Protein AF-A0A7C1BCM8-F1 (afdb_monomer_lite)

Sequence (91 aa):
MDVKELIDALDEVLRLKRVPRSGWLYYGVQPAESVADHSFGVAFLTLVLAELLKRDGAEIDEARALKIALLHEIGEAKIGDLHLESRDYIG

InterPro domains:
  IPR003607 HD/PDEase domain [cd00077] (33-81)
  IPR006674 HD domain [PF13023] (15-83)
  IPR039356 5'-deoxynucleotidase YfbR/HDDC2 [PTHR11845] (4-82)

Secondary structure (DSSP, 8-state):
--HHHHHHHHHHHHGGGG-B-HHHHHTT-SSPPBHHHHHHHHHHHHHHHHHHHHHTT----HHHHHHHHHHTTTTHHHH----GGGGGT--

Structure (mmCIF, N/CA/C/O backbone):
data_AF-A0A7C1BCM8-F1
#
_entry.id   AF-A0A7C1BCM8-F1
#
loop_
_atom_site.group_PDB
_atom_site.id
_atom_site.type_symbol
_atom_site.label_atom_id
_atom_site.label_alt_id
_atom_site.label_comp_id
_atom_site.label_asym_id
_atom_site.label_entity_id
_atom_site.label_seq_id
_atom_site.pdbx_PDB_ins_code
_atom_site.Cartn_x
_atom_site.Cartn_y
_atom_site.Cartn_z
_atom_site.occupancy
_atom_site.B_iso_or_equiv
_atom_site.auth_seq_id
_atom_site.auth_comp_id
_atom_site.auth_asym_id
_atom_site.auth_atom_id
_atom_site.pdbx_PDB_model_num
ATOM 1 N N . MET A 1 1 ? 10.550 20.738 1.691 1.00 78.31 1 MET A N 1
ATOM 2 C CA . MET A 1 1 ? 10.496 19.984 0.438 1.00 78.31 1 MET A CA 1
ATOM 3 C C . MET A 1 1 ? 10.121 20.959 -0.654 1.00 78.31 1 MET A C 1
ATOM 5 O O . MET A 1 1 ? 9.091 21.615 -0.507 1.00 78.31 1 MET A O 1
ATOM 9 N N . ASP A 1 2 ? 10.976 21.154 -1.650 1.00 95.00 2 ASP A N 1
ATOM 10 C CA . ASP A 1 2 ? 10.612 21.966 -2.813 1.00 95.00 2 ASP A CA 1
ATOM 11 C C . ASP A 1 2 ? 9.711 21.172 -3.784 1.00 95.00 2 ASP A C 1
ATOM 13 O O . ASP A 1 2 ? 9.419 19.991 -3.575 1.00 95.00 2 ASP A O 1
ATOM 17 N N . VAL A 1 3 ? 9.205 21.833 -4.830 1.00 97.12 3 VAL A N 1
ATOM 18 C CA . VAL A 1 3 ? 8.306 21.192 -5.808 1.00 97.12 3 VAL A CA 1
ATOM 19 C C . VAL A 1 3 ? 9.001 20.049 -6.550 1.00 97.12 3 VAL A C 1
ATOM 21 O O . VAL A 1 3 ? 8.357 19.055 -6.876 1.00 97.12 3 VAL A O 1
ATOM 24 N N . LYS A 1 4 ? 10.306 20.166 -6.805 1.00 96.88 4 LYS A N 1
ATOM 25 C CA . LYS A 1 4 ? 11.071 19.136 -7.504 1.00 96.88 4 LYS A CA 1
ATOM 26 C C . LYS A 1 4 ? 11.218 17.897 -6.624 1.00 96.88 4 LYS A C 1
ATOM 28 O O . LYS A 1 4 ? 10.928 16.801 -7.085 1.00 96.88 4 LYS A O 1
ATOM 33 N N . GLU A 1 5 ? 11.590 18.072 -5.361 1.00 97.44 5 GLU A N 1
ATOM 34 C CA . GLU A 1 5 ? 11.684 16.984 -4.384 1.00 97.44 5 GLU A CA 1
ATOM 35 C C . GLU A 1 5 ? 10.335 16.267 -4.202 1.00 97.44 5 GLU A C 1
ATOM 37 O O . GLU A 1 5 ? 10.300 15.043 -4.079 1.00 97.44 5 GLU A O 1
ATOM 42 N N . LEU A 1 6 ? 9.216 17.004 -4.242 1.00 97.00 6 LEU A N 1
ATOM 43 C CA . LEU A 1 6 ? 7.875 16.410 -4.210 1.00 97.00 6 LEU A CA 1
ATOM 44 C C . LEU A 1 6 ? 7.598 15.539 -5.440 1.00 97.00 6 LEU A C 1
ATOM 46 O O . LEU A 1 6 ? 7.072 14.437 -5.297 1.00 97.00 6 LEU A O 1
ATOM 50 N N . ILE A 1 7 ? 7.917 16.039 -6.636 1.00 97.44 7 ILE A N 1
ATOM 51 C CA . ILE A 1 7 ? 7.720 15.299 -7.888 1.00 97.44 7 ILE A CA 1
ATOM 52 C C . ILE A 1 7 ? 8.579 14.036 -7.885 1.00 97.44 7 ILE A C 1
ATOM 54 O O . ILE A 1 7 ? 8.056 12.962 -8.159 1.00 97.44 7 ILE A O 1
ATOM 58 N N . ASP A 1 8 ? 9.849 14.147 -7.490 1.00 96.25 8 ASP A N 1
ATOM 59 C CA . ASP A 1 8 ? 10.770 13.011 -7.413 1.00 96.25 8 ASP A CA 1
ATOM 60 C C . ASP A 1 8 ? 10.235 11.929 -6.448 1.00 96.25 8 ASP A C 1
ATOM 62 O O . ASP A 1 8 ? 10.240 10.739 -6.773 1.00 96.25 8 ASP A O 1
ATOM 66 N N . ALA A 1 9 ? 9.699 12.331 -5.288 1.00 94.44 9 ALA A N 1
ATOM 67 C CA . ALA A 1 9 ? 9.087 11.409 -4.330 1.00 94.44 9 ALA A CA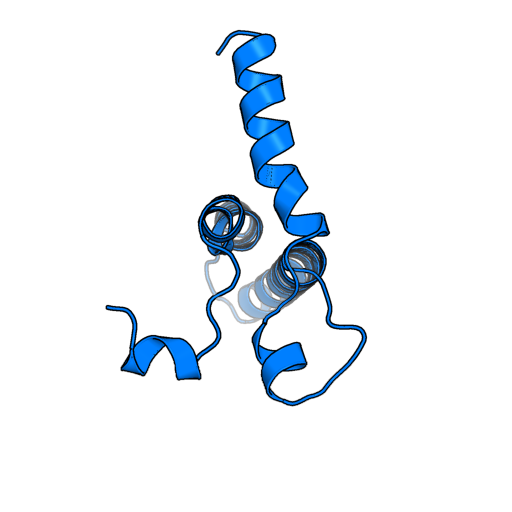 1
ATOM 68 C C . ALA A 1 9 ? 7.803 10.751 -4.870 1.00 94.44 9 ALA A C 1
ATOM 70 O O . ALA A 1 9 ? 7.598 9.549 -4.690 1.00 94.44 9 ALA A O 1
ATOM 71 N N . LEU A 1 10 ? 6.937 11.515 -5.544 1.00 95.94 10 LEU A N 1
ATOM 72 C CA . LEU A 1 10 ? 5.716 10.983 -6.154 1.00 95.94 10 LEU A CA 1
ATOM 73 C C . LEU A 1 10 ? 6.032 10.006 -7.286 1.00 95.94 10 LEU A C 1
ATOM 75 O O . LEU A 1 10 ? 5.436 8.933 -7.340 1.00 95.94 10 LEU A O 1
ATOM 79 N N . ASP A 1 11 ? 6.980 10.344 -8.157 1.00 96.50 11 ASP A N 1
ATOM 80 C CA . ASP A 1 11 ? 7.415 9.478 -9.249 1.00 96.50 11 ASP A CA 1
ATOM 81 C C . ASP A 1 11 ? 7.983 8.160 -8.729 1.00 96.50 11 ASP A C 1
ATOM 83 O O . ASP A 1 11 ? 7.745 7.114 -9.337 1.00 96.50 11 ASP A O 1
ATOM 87 N N . GLU A 1 12 ? 8.693 8.185 -7.598 1.00 96.12 12 GLU A N 1
ATOM 88 C CA . GLU A 1 12 ? 9.172 6.976 -6.937 1.00 96.12 12 GLU A CA 1
ATOM 89 C C . GLU A 1 12 ? 8.007 6.096 -6.467 1.00 96.12 12 GLU A C 1
ATOM 91 O O . GLU A 1 12 ? 7.916 4.945 -6.889 1.00 96.12 12 GLU A O 1
ATOM 96 N N . VAL A 1 13 ? 7.065 6.636 -5.688 1.00 96.75 13 VAL A N 1
ATOM 97 C CA . VAL A 1 13 ? 5.901 5.876 -5.191 1.00 96.75 13 VAL A CA 1
ATOM 98 C C . VAL A 1 13 ? 5.030 5.357 -6.337 1.00 96.75 13 VAL A C 1
ATOM 100 O O . VAL A 1 13 ? 4.555 4.222 -6.310 1.00 96.75 13 VAL A O 1
ATOM 103 N N . LEU A 1 14 ? 4.849 6.145 -7.398 1.00 97.62 14 LEU A N 1
ATOM 104 C CA . LEU A 1 14 ? 4.050 5.751 -8.560 1.00 97.62 14 LEU A CA 1
ATOM 105 C C . LEU A 1 14 ? 4.660 4.585 -9.352 1.00 97.62 14 LEU A C 1
ATOM 107 O O . LEU A 1 14 ? 3.946 3.969 -10.151 1.00 97.62 14 LEU A O 1
ATOM 111 N N . ARG A 1 15 ? 5.928 4.217 -9.116 1.00 98.00 15 ARG A N 1
ATOM 112 C CA . ARG A 1 15 ? 6.509 2.981 -9.669 1.00 98.00 15 ARG A CA 1
ATOM 113 C C . ARG A 1 15 ? 5.767 1.736 -9.207 1.00 98.00 15 ARG A C 1
ATOM 115 O O . ARG A 1 15 ? 5.685 0.804 -10.000 1.00 98.00 15 ARG A O 1
ATOM 122 N N . LEU A 1 16 ? 5.160 1.742 -8.017 1.00 98.56 16 LEU A N 1
ATOM 123 C CA . LEU A 1 16 ? 4.405 0.603 -7.476 1.00 98.56 16 LEU A CA 1
ATOM 124 C C . LEU A 1 16 ? 3.265 0.140 -8.394 1.00 98.56 16 LEU A C 1
ATOM 126 O O . LEU A 1 16 ? 2.940 -1.040 -8.409 1.00 98.56 16 LEU A O 1
ATOM 130 N N . LYS A 1 17 ? 2.716 1.027 -9.238 1.00 98.56 17 LYS A N 1
ATOM 131 C CA . LYS A 1 17 ? 1.710 0.672 -10.264 1.00 98.56 17 LYS A CA 1
ATOM 132 C C . LYS A 1 17 ? 2.247 -0.240 -11.373 1.00 98.56 17 LYS A C 1
ATOM 134 O O . LYS A 1 17 ? 1.486 -0.716 -12.206 1.00 98.56 17 LYS A O 1
ATOM 139 N N . ARG A 1 18 ? 3.567 -0.412 -11.443 1.00 97.94 18 ARG A N 1
ATOM 140 C CA . ARG A 1 18 ? 4.276 -1.239 -12.429 1.00 97.94 18 ARG A CA 1
ATOM 141 C C . ARG A 1 18 ? 5.105 -2.347 -11.780 1.00 97.94 18 ARG A C 1
ATOM 143 O O . ARG A 1 18 ? 5.711 -3.121 -12.512 1.00 97.94 18 ARG A O 1
ATOM 150 N N . VAL A 1 19 ? 5.150 -2.417 -10.449 1.00 98.31 19 VAL A N 1
ATOM 151 C CA . VAL A 1 19 ? 5.790 -3.521 -9.728 1.00 98.31 19 VAL A CA 1
ATOM 152 C C . VAL A 1 19 ? 4.742 -4.622 -9.582 1.00 98.31 19 VAL A C 1
ATOM 154 O O . VAL A 1 19 ? 3.746 -4.389 -8.901 1.00 98.31 19 VAL A O 1
ATOM 157 N N . PRO A 1 20 ? 4.889 -5.780 -10.245 1.00 98.38 20 PRO A N 1
ATOM 158 C CA . PRO A 1 20 ? 3.968 -6.891 -10.053 1.00 98.38 20 PRO A CA 1
ATOM 159 C C . PRO A 1 20 ? 4.208 -7.539 -8.689 1.00 98.38 20 PRO A C 1
ATOM 161 O O . PRO A 1 20 ? 5.352 -7.638 -8.247 1.00 98.38 20 PRO A O 1
ATOM 164 N N . ARG A 1 21 ? 3.149 -8.061 -8.072 1.00 98.38 21 ARG A N 1
ATOM 165 C CA . ARG A 1 21 ? 3.262 -8.990 -6.944 1.00 98.38 21 ARG A CA 1
ATOM 166 C C . ARG A 1 21 ? 3.885 -10.297 -7.449 1.00 98.38 21 ARG A C 1
ATOM 168 O O . ARG A 1 21 ? 3.236 -11.120 -8.097 1.00 98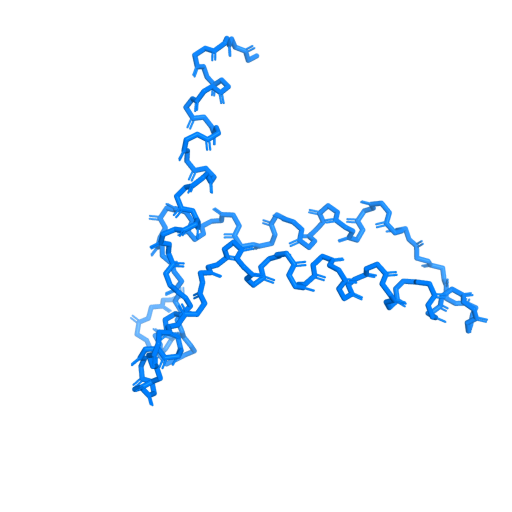.38 21 ARG A O 1
ATOM 175 N N . SER A 1 22 ? 5.182 -10.438 -7.211 1.00 97.50 22 SER A N 1
ATOM 176 C CA . SER A 1 22 ? 6.091 -11.445 -7.756 1.00 97.50 22 SER A CA 1
ATOM 177 C C . SER A 1 22 ? 5.701 -12.872 -7.391 1.00 97.50 22 SER A C 1
ATOM 179 O O . SER A 1 22 ? 5.920 -13.770 -8.201 1.00 97.50 22 SER A O 1
ATOM 181 N N . GLY A 1 23 ? 5.037 -13.083 -6.249 1.00 97.69 23 GLY A N 1
ATOM 182 C CA . GLY A 1 23 ? 4.526 -14.399 -5.858 1.00 97.69 23 GLY A CA 1
ATOM 183 C C . GLY A 1 23 ? 3.564 -14.979 -6.899 1.00 97.69 23 GLY A C 1
ATOM 184 O O . GLY A 1 23 ? 3.700 -16.136 -7.289 1.00 97.69 23 GLY A O 1
ATOM 185 N N . TRP A 1 24 ? 2.652 -14.165 -7.444 1.00 98.12 24 TRP A N 1
ATOM 186 C CA . TRP A 1 24 ? 1.750 -14.604 -8.516 1.00 98.12 24 TRP A CA 1
ATOM 187 C C . TRP A 1 24 ? 2.525 -15.067 -9.749 1.00 98.12 24 TRP A C 1
ATOM 189 O O . TRP A 1 24 ? 2.246 -16.135 -10.290 1.00 98.12 24 TRP A O 1
ATOM 199 N N . LEU A 1 25 ? 3.532 -14.292 -10.160 1.00 97.12 25 LEU A N 1
ATOM 200 C CA . LEU A 1 25 ? 4.360 -14.616 -11.319 1.00 97.12 25 LEU A CA 1
ATOM 201 C C . LEU A 1 25 ? 5.196 -15.879 -11.093 1.00 97.12 25 LEU A C 1
ATOM 203 O O . LEU A 1 25 ? 5.284 -16.707 -11.998 1.00 97.12 25 LEU A O 1
ATOM 207 N N . TYR A 1 26 ? 5.766 -16.045 -9.896 1.00 96.50 26 TYR A N 1
ATOM 208 C CA . TYR A 1 26 ? 6.537 -17.227 -9.507 1.00 96.50 26 TYR A CA 1
ATOM 209 C C . TYR A 1 26 ? 5.709 -18.511 -9.637 1.00 96.50 26 TYR A C 1
ATOM 211 O O . TYR A 1 26 ? 6.179 -19.506 -10.184 1.00 96.50 26 TYR A O 1
ATOM 219 N N . TYR A 1 27 ? 4.438 -18.456 -9.231 1.00 97.50 27 TYR A N 1
ATOM 220 C CA . TYR A 1 27 ? 3.487 -19.561 -9.363 1.00 97.50 27 TYR A CA 1
ATOM 221 C C . TYR A 1 27 ? 2.761 -19.615 -10.723 1.00 97.50 27 TYR A C 1
ATOM 223 O O . TYR A 1 27 ? 1.826 -20.397 -10.896 1.00 97.50 27 TYR 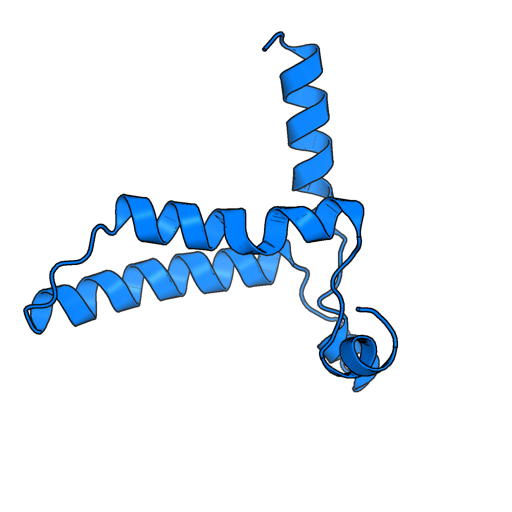A O 1
ATOM 231 N N . GLY A 1 28 ? 3.184 -18.821 -11.711 1.00 97.62 28 GLY A N 1
ATOM 232 C CA . GLY A 1 28 ? 2.673 -18.877 -13.085 1.00 97.62 28 GLY A CA 1
ATOM 233 C C . GLY A 1 28 ? 1.315 -18.203 -13.319 1.00 97.62 28 GLY A C 1
ATOM 234 O O . GLY A 1 28 ? 0.707 -18.414 -14.368 1.00 97.62 28 GLY A O 1
ATOM 235 N N . VAL A 1 29 ? 0.827 -17.386 -12.383 1.00 97.81 29 VAL A N 1
ATOM 236 C CA . VAL A 1 29 ? -0.437 -16.644 -12.511 1.00 97.81 29 VAL A CA 1
ATOM 237 C C . VAL A 1 29 ? -0.206 -15.337 -13.268 1.00 97.81 29 VAL A C 1
ATOM 239 O O . VAL A 1 29 ? 0.579 -14.489 -12.844 1.00 97.81 29 VAL A O 1
ATOM 242 N N . GLN A 1 30 ? -0.909 -15.162 -14.392 1.00 95.81 30 GLN A N 1
ATOM 243 C CA . GLN A 1 30 ? -0.834 -13.959 -15.222 1.00 95.81 30 GLN A CA 1
ATOM 244 C C . GLN A 1 30 ? -2.223 -13.515 -15.723 1.00 95.81 30 GLN A C 1
ATOM 246 O O . GLN A 1 30 ? -3.004 -14.366 -16.156 1.00 95.81 30 GLN A O 1
ATOM 251 N N . PRO A 1 31 ? -2.519 -12.198 -15.734 1.00 95.25 31 PRO A N 1
ATOM 252 C CA . PRO A 1 31 ? -1.684 -11.115 -15.206 1.00 95.25 31 PRO A CA 1
ATOM 253 C C . PRO A 1 31 ? -1.674 -11.090 -13.665 1.00 95.25 31 PRO A C 1
ATOM 255 O O . PRO A 1 31 ? -2.687 -11.376 -13.032 1.00 95.25 31 PRO A O 1
ATOM 258 N N . ALA A 1 32 ? -0.530 -10.739 -13.072 1.00 98.06 32 ALA A N 1
ATOM 259 C CA . ALA A 1 32 ? -0.425 -10.465 -11.639 1.00 98.06 32 ALA A CA 1
ATOM 260 C C . ALA A 1 32 ? -0.936 -9.051 -11.325 1.00 98.06 32 ALA A C 1
ATOM 262 O O . ALA A 1 32 ? -0.757 -8.137 -12.134 1.00 98.06 32 ALA A O 1
ATOM 263 N N . GLU A 1 33 ? -1.527 -8.864 -10.144 1.00 98.38 33 GLU A N 1
ATOM 264 C CA . GLU A 1 33 ? -1.802 -7.523 -9.618 1.00 98.38 33 GLU A CA 1
ATOM 265 C C . GLU A 1 33 ? -0.491 -6.744 -9.401 1.00 98.38 33 GLU A C 1
ATOM 267 O O . GLU A 1 33 ? 0.574 -7.338 -9.183 1.00 98.38 33 GLU A O 1
ATOM 272 N N . SER A 1 34 ? -0.558 -5.413 -9.438 1.00 98.75 34 SER A N 1
ATOM 273 C CA . SER A 1 34 ? 0.561 -4.575 -9.008 1.00 98.75 34 SER A CA 1
ATOM 274 C C . SER A 1 34 ? 0.590 -4.414 -7.485 1.00 98.75 34 SER A C 1
ATOM 276 O O . SER A 1 34 ? -0.425 -4.568 -6.808 1.00 98.75 34 SER A O 1
ATOM 278 N N . VAL A 1 35 ? 1.737 -4.027 -6.928 1.00 98.62 35 VAL A N 1
ATOM 279 C CA . VAL A 1 35 ? 1.861 -3.672 -5.502 1.00 98.62 35 VAL A CA 1
ATOM 280 C C . VAL A 1 35 ? 0.921 -2.517 -5.135 1.00 98.62 35 VAL A C 1
ATOM 282 O O . VAL A 1 35 ? 0.365 -2.480 -4.040 1.00 98.62 35 VAL A O 1
ATOM 285 N N . ALA A 1 36 ? 0.665 -1.589 -6.066 1.00 98.56 36 ALA A N 1
ATOM 286 C CA . ALA A 1 36 ? -0.318 -0.530 -5.849 1.00 98.56 36 ALA A CA 1
ATOM 287 C C . ALA A 1 36 ? -1.764 -1.061 -5.760 1.00 98.56 36 ALA A C 1
ATOM 289 O O . ALA A 1 36 ? -2.530 -0.567 -4.930 1.00 98.56 36 ALA A O 1
ATOM 290 N N . ASP A 1 37 ? -2.132 -2.056 -6.578 1.00 98.56 37 ASP A N 1
ATOM 291 C CA . ASP A 1 37 ? -3.447 -2.714 -6.505 1.00 98.56 37 ASP A CA 1
ATOM 292 C C . ASP A 1 37 ? -3.606 -3.443 -5.163 1.00 98.56 37 ASP A C 1
ATOM 294 O O . ASP A 1 37 ? -4.616 -3.268 -4.474 1.00 98.56 37 ASP A O 1
ATOM 298 N N . HIS A 1 38 ? -2.558 -4.162 -4.745 1.00 98.50 38 HIS A N 1
ATOM 299 C CA . HIS A 1 38 ? -2.500 -4.834 -3.451 1.00 98.50 38 HIS A CA 1
ATOM 300 C C . HIS A 1 38 ? -2.669 -3.843 -2.292 1.00 98.50 38 HIS A C 1
ATOM 302 O O . HIS A 1 38 ? -3.557 -4.000 -1.453 1.00 98.50 38 HIS A O 1
ATOM 308 N N . SER A 1 39 ? -1.877 -2.768 -2.282 1.00 98.38 39 SER A N 1
ATOM 309 C CA . SER A 1 39 ? -1.923 -1.719 -1.257 1.00 98.38 39 SER A CA 1
ATOM 310 C C . SER A 1 39 ? -3.299 -1.048 -1.162 1.00 98.38 39 SER A C 1
ATOM 312 O O . SER A 1 39 ? -3.770 -0.758 -0.060 1.00 98.38 39 SER A O 1
ATOM 314 N N . PHE A 1 40 ? -3.986 -0.836 -2.292 1.00 98.56 40 PHE A N 1
ATOM 315 C CA . PHE A 1 40 ? -5.372 -0.359 -2.291 1.00 98.56 40 PHE A CA 1
ATOM 316 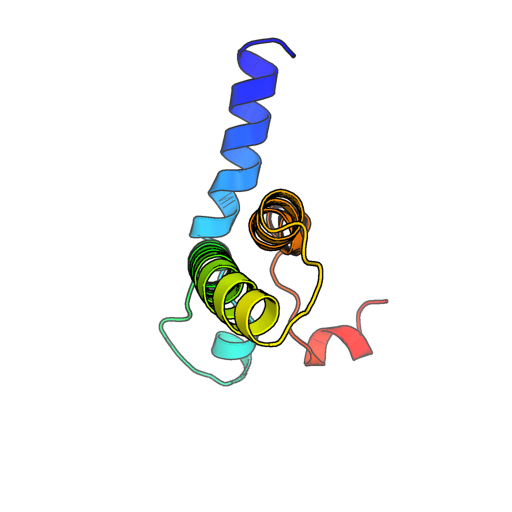C C . PHE A 1 40 ? -6.318 -1.369 -1.625 1.00 98.56 40 PHE A C 1
ATOM 318 O O . PHE A 1 40 ? -7.116 -0.985 -0.765 1.00 98.56 40 PHE A O 1
ATOM 325 N N . GLY A 1 41 ? -6.204 -2.653 -1.977 1.00 98.69 41 GLY A N 1
ATOM 326 C CA . GLY A 1 41 ? -6.979 -3.731 -1.363 1.00 98.69 41 GLY A CA 1
ATOM 327 C C . GLY A 1 41 ? -6.763 -3.820 0.150 1.00 98.69 41 GLY A C 1
ATOM 328 O O . GLY A 1 41 ? -7.734 -3.877 0.907 1.00 98.69 41 GLY A O 1
ATOM 329 N N . VAL A 1 42 ? -5.509 -3.740 0.607 1.00 98.69 42 VAL A N 1
ATOM 330 C CA . VAL A 1 42 ? -5.148 -3.735 2.035 1.00 98.69 42 VAL A CA 1
ATOM 331 C C . VAL A 1 42 ? -5.712 -2.506 2.746 1.00 98.69 42 VAL A C 1
ATOM 333 O O . VAL A 1 42 ? -6.276 -2.643 3.833 1.00 98.69 42 VAL A O 1
ATOM 336 N N . ALA A 1 43 ? -5.632 -1.312 2.153 1.00 98.69 43 ALA A N 1
ATOM 337 C CA . ALA A 1 43 ? -6.207 -0.100 2.741 1.00 98.69 43 ALA A CA 1
ATOM 338 C C . ALA A 1 43 ? -7.739 -0.183 2.862 1.00 98.69 43 ALA A C 1
ATOM 340 O O . ALA A 1 43 ? -8.294 0.161 3.908 1.00 98.69 43 ALA A O 1
ATOM 341 N N . PHE A 1 44 ? -8.426 -0.691 1.835 1.00 98.75 44 PHE A N 1
ATOM 342 C CA . PHE A 1 44 ? -9.874 -0.888 1.882 1.00 98.75 44 PHE A CA 1
ATOM 343 C C . PHE A 1 44 ? -10.274 -1.944 2.921 1.00 98.75 44 PHE A C 1
ATOM 345 O O . PHE A 1 44 ? -11.188 -1.721 3.715 1.00 98.75 44 PHE A O 1
ATOM 352 N N . LEU A 1 45 ? -9.555 -3.068 2.979 1.00 98.69 45 LEU A N 1
ATOM 353 C CA . LEU A 1 45 ? -9.765 -4.090 4.002 1.00 98.69 45 LEU A CA 1
ATOM 354 C C . LEU A 1 45 ? -9.527 -3.529 5.412 1.00 98.69 45 LEU A C 1
ATOM 356 O O . LEU A 1 45 ? -10.317 -3.793 6.313 1.00 98.69 45 LEU A O 1
ATOM 360 N N . THR A 1 46 ? -8.488 -2.712 5.591 1.00 98.75 46 THR A N 1
ATOM 361 C CA . THR A 1 46 ? -8.175 -2.040 6.863 1.00 98.75 46 THR A CA 1
ATOM 362 C C . THR A 1 46 ? -9.323 -1.146 7.318 1.00 98.75 46 THR A C 1
ATOM 364 O O . THR A 1 46 ? -9.683 -1.185 8.491 1.00 98.75 46 THR A O 1
ATOM 367 N N . LEU A 1 47 ? -9.934 -0.388 6.402 1.00 98.44 47 LEU A N 1
ATOM 368 C CA . LEU A 1 47 ? -11.105 0.441 6.697 1.00 98.44 47 LEU A CA 1
ATOM 369 C C . LEU A 1 47 ? -12.273 -0.404 7.230 1.00 98.44 47 LEU A C 1
ATOM 371 O O . LEU A 1 47 ? -12.843 -0.094 8.274 1.00 98.44 47 LEU A O 1
ATOM 375 N N . VAL A 1 48 ? -12.605 -1.497 6.535 1.00 98.50 48 VAL A N 1
ATOM 376 C CA . VAL A 1 48 ? -13.715 -2.385 6.919 1.00 98.50 48 VAL A CA 1
ATOM 377 C C . VAL A 1 48 ? -13.431 -3.088 8.248 1.00 98.50 48 VAL A C 1
ATOM 379 O O . VAL A 1 48 ? -14.300 -3.139 9.117 1.00 98.50 48 VAL A O 1
ATOM 382 N N . LEU A 1 49 ? -12.218 -3.612 8.436 1.00 98.44 49 LEU A N 1
ATOM 383 C CA . LEU A 1 49 ? -11.833 -4.312 9.662 1.00 98.44 49 LEU A CA 1
ATOM 384 C C . LEU A 1 49 ? -11.772 -3.377 10.869 1.00 98.44 49 LEU A C 1
ATOM 386 O O . LEU A 1 49 ? -12.196 -3.775 11.951 1.00 98.44 49 LEU A O 1
ATOM 390 N N . ALA A 1 50 ? -11.283 -2.146 10.700 1.00 98.31 50 ALA A N 1
ATOM 391 C CA . ALA A 1 50 ? -11.253 -1.164 11.779 1.00 98.31 50 ALA A CA 1
ATOM 392 C C . ALA A 1 50 ? -12.665 -0.874 12.306 1.00 98.31 50 ALA A C 1
ATOM 394 O O . ALA A 1 50 ? -12.867 -0.856 13.517 1.00 98.31 50 ALA A O 1
ATOM 395 N N . GLU A 1 51 ? -13.646 -0.716 11.415 1.00 97.50 51 GLU A N 1
A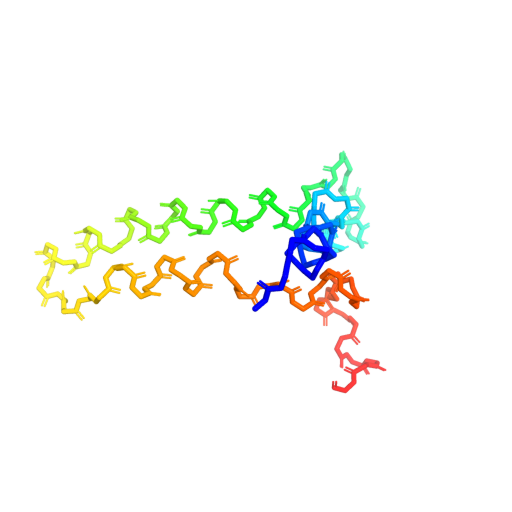TOM 396 C CA . GLU A 1 51 ? -15.049 -0.523 11.793 1.00 97.50 51 GLU A CA 1
ATOM 397 C C . GLU A 1 51 ? -15.614 -1.741 12.542 1.00 97.50 51 GLU A C 1
ATOM 399 O O . GLU A 1 51 ? -16.232 -1.586 13.594 1.00 97.50 51 GLU A O 1
ATOM 404 N N . LEU A 1 52 ? -15.383 -2.958 12.038 1.00 98.38 52 LEU A N 1
ATOM 405 C CA . LEU A 1 52 ? -15.865 -4.183 12.687 1.00 98.38 52 LEU A CA 1
ATOM 406 C C . LEU A 1 52 ? -15.265 -4.365 14.086 1.00 98.38 52 LEU A C 1
ATOM 408 O O . LEU A 1 52 ? -15.992 -4.602 15.044 1.00 98.38 52 LEU A O 1
ATOM 412 N N . LEU A 1 53 ? -13.954 -4.180 14.226 1.00 98.31 53 LEU A N 1
ATOM 413 C CA . LEU A 1 53 ? -13.267 -4.350 15.505 1.00 98.31 53 LEU A CA 1
ATOM 414 C C . LEU A 1 53 ? -13.667 -3.279 16.527 1.00 98.31 53 LEU A C 1
ATOM 416 O O . LEU A 1 53 ? -13.819 -3.592 17.707 1.00 98.31 53 LEU A O 1
ATOM 420 N N . LYS A 1 54 ? -13.898 -2.032 16.095 1.00 97.69 54 LYS A N 1
ATOM 421 C CA . LYS A 1 54 ? -14.435 -0.982 16.977 1.00 97.69 54 LYS A CA 1
ATOM 422 C C . LYS A 1 54 ? -15.820 -1.339 17.515 1.00 97.69 54 LYS A C 1
ATOM 424 O O . LYS A 1 54 ? -16.100 -1.057 18.679 1.00 97.69 54 LYS A O 1
ATOM 429 N N . ARG A 1 55 ? -16.678 -1.980 16.709 1.00 97.50 55 ARG A N 1
ATOM 430 C CA . ARG A 1 55 ? -17.997 -2.467 17.165 1.00 97.50 55 ARG A CA 1
ATOM 431 C C . ARG A 1 55 ? -17.879 -3.548 18.235 1.00 97.50 55 ARG A C 1
ATOM 433 O O . ARG A 1 55 ? -18.695 -3.567 19.151 1.00 97.50 55 ARG A O 1
ATOM 440 N N . ASP A 1 56 ? -16.836 -4.368 18.158 1.00 98.06 56 ASP A N 1
ATOM 441 C CA . ASP A 1 56 ? -16.524 -5.404 19.149 1.00 98.06 56 ASP A CA 1
ATOM 442 C C . ASP A 1 56 ? -15.751 -4.859 20.371 1.00 98.06 56 ASP A C 1
ATOM 444 O O . ASP A 1 56 ? -15.316 -5.621 21.234 1.00 98.06 56 ASP A O 1
ATOM 448 N N . GLY A 1 57 ? -15.596 -3.533 20.476 1.00 98.00 57 GLY A N 1
ATOM 449 C CA . GLY A 1 57 ? -14.988 -2.856 21.622 1.00 98.00 57 GLY A CA 1
ATOM 450 C C . GLY A 1 57 ? -13.471 -2.682 21.544 1.00 98.00 57 GLY A C 1
ATOM 451 O O . GLY A 1 57 ? -12.861 -2.292 22.538 1.00 98.00 57 GLY A O 1
ATOM 452 N N . ALA A 1 58 ? -12.842 -2.951 20.396 1.00 97.94 58 ALA A N 1
ATOM 453 C CA . ALA A 1 58 ? -11.418 -2.689 20.215 1.00 97.94 58 ALA A CA 1
ATOM 454 C C . ALA A 1 58 ? -11.135 -1.186 20.056 1.00 97.94 58 ALA A C 1
ATOM 456 O O . ALA A 1 58 ? -11.782 -0.483 19.276 1.00 97.94 58 ALA A O 1
ATOM 457 N N . GLU A 1 59 ? -10.097 -0.698 20.732 1.00 97.62 59 GLU A N 1
ATOM 458 C CA . GLU A 1 59 ? -9.596 0.663 20.546 1.00 97.62 59 GLU A CA 1
ATOM 459 C C . GLU A 1 59 ? -8.591 0.703 19.385 1.00 97.62 59 GLU A C 1
ATOM 461 O O . GLU A 1 59 ? -7.440 0.288 19.520 1.00 97.62 59 GLU A O 1
ATOM 466 N N . ILE A 1 60 ? -9.029 1.193 18.220 1.00 97.12 60 ILE A N 1
ATOM 467 C CA . ILE A 1 60 ? -8.199 1.293 17.008 1.00 97.12 60 ILE A CA 1
ATOM 468 C C . ILE A 1 60 ? -8.111 2.742 16.531 1.00 97.12 60 ILE A C 1
ATOM 470 O O . ILE A 1 60 ? -9.121 3.368 16.198 1.00 97.12 60 ILE A O 1
ATOM 474 N N . ASP A 1 61 ? -6.882 3.241 16.393 1.00 97.88 61 ASP A N 1
ATOM 475 C CA . ASP A 1 61 ? -6.591 4.445 15.613 1.00 97.88 61 ASP A CA 1
ATOM 476 C C . ASP A 1 61 ? -6.634 4.106 14.115 1.00 97.88 61 ASP A C 1
ATOM 478 O O . ASP A 1 61 ? -5.646 3.701 13.500 1.00 97.88 61 ASP A O 1
ATOM 482 N N . GLU A 1 62 ? -7.821 4.247 13.532 1.00 97.69 62 GLU A N 1
ATOM 483 C CA . GLU A 1 62 ? -8.078 3.946 12.121 1.00 97.69 62 GLU A CA 1
ATOM 484 C C . GLU A 1 62 ? -7.249 4.819 11.175 1.00 97.69 62 GLU A C 1
ATOM 486 O O . GLU A 1 62 ? -6.729 4.323 10.178 1.00 97.69 62 GLU A O 1
ATOM 491 N N . ALA A 1 63 ? -7.051 6.100 11.501 1.00 98.19 63 ALA A N 1
ATOM 492 C CA . ALA A 1 63 ? -6.255 6.995 10.668 1.00 98.19 63 ALA A CA 1
ATOM 493 C C . ALA A 1 63 ? -4.788 6.549 10.624 1.00 98.19 63 ALA A C 1
ATOM 495 O O . ALA A 1 63 ? -4.145 6.608 9.573 1.00 98.19 63 ALA A O 1
ATOM 496 N N . ARG A 1 64 ? -4.247 6.080 11.753 1.00 98.31 64 ARG A N 1
ATOM 497 C CA . ARG A 1 64 ? -2.917 5.468 11.804 1.00 98.31 64 ARG A CA 1
ATOM 498 C C . ARG A 1 64 ? -2.875 4.138 11.055 1.00 98.31 64 ARG A C 1
ATOM 500 O O . ARG A 1 64 ? -1.928 3.928 10.301 1.00 98.31 64 ARG A O 1
ATOM 507 N N . ALA A 1 65 ? -3.872 3.272 11.225 1.00 98.50 65 ALA A N 1
ATOM 508 C CA . ALA A 1 65 ? -3.934 1.982 10.537 1.00 98.50 65 ALA A CA 1
ATOM 509 C C . ALA A 1 65 ? -3.960 2.150 9.008 1.00 98.50 65 ALA A C 1
ATOM 511 O O . ALA A 1 65 ? -3.177 1.512 8.308 1.00 98.50 65 ALA A O 1
ATOM 512 N N . LEU A 1 66 ? -4.767 3.083 8.492 1.00 98.62 66 LEU A N 1
ATOM 513 C CA . LEU A 1 66 ? -4.824 3.401 7.063 1.00 98.62 66 LEU A CA 1
ATOM 514 C C . LEU A 1 66 ? -3.500 3.961 6.532 1.00 98.62 66 LEU A C 1
ATOM 516 O O . LEU A 1 66 ? -3.073 3.591 5.441 1.00 98.62 66 LEU A O 1
ATOM 520 N N . LYS A 1 67 ? -2.808 4.813 7.302 1.00 98.56 67 LYS A N 1
ATOM 521 C CA . LYS A 1 67 ? -1.464 5.293 6.928 1.00 98.56 67 LYS A CA 1
ATOM 522 C C . LYS A 1 67 ? -0.458 4.148 6.841 1.00 98.56 67 LYS A C 1
ATOM 524 O O . LYS A 1 67 ? 0.353 4.145 5.925 1.00 98.56 67 LYS A O 1
ATOM 529 N N . ILE A 1 68 ? -0.510 3.190 7.770 1.00 98.56 68 ILE A N 1
ATOM 530 C CA . ILE A 1 68 ? 0.347 1.999 7.723 1.00 98.56 68 ILE A CA 1
ATOM 531 C C . ILE A 1 68 ? 0.023 1.188 6.469 1.00 98.56 68 ILE A C 1
ATOM 533 O O . ILE A 1 68 ? 0.928 0.930 5.686 1.00 98.56 68 ILE A O 1
ATOM 537 N N . ALA A 1 69 ? -1.250 0.867 6.230 1.00 98.56 69 ALA A N 1
ATOM 538 C CA . ALA A 1 69 ? -1.681 0.100 5.063 1.00 98.56 69 ALA A CA 1
ATOM 539 C C . ALA A 1 69 ? -1.213 0.722 3.735 1.00 98.56 69 ALA A C 1
ATOM 541 O O . ALA A 1 69 ? -0.703 0.020 2.870 1.00 98.56 69 ALA A O 1
ATOM 542 N N . LEU A 1 70 ? -1.304 2.046 3.590 1.00 97.75 70 LEU A N 1
ATOM 543 C CA . LEU A 1 70 ? -0.860 2.741 2.377 1.00 97.75 70 LEU A CA 1
ATOM 544 C C . LEU A 1 70 ? 0.666 2.778 2.196 1.00 97.75 70 LEU A C 1
ATOM 546 O O . LEU A 1 70 ? 1.132 2.940 1.073 1.00 97.75 70 LEU A O 1
ATOM 550 N N . LEU A 1 71 ? 1.443 2.683 3.280 1.00 97.50 71 LEU A N 1
ATOM 551 C CA . LEU A 1 71 ? 2.899 2.871 3.257 1.00 97.50 71 LEU A CA 1
ATOM 552 C C . LEU A 1 71 ? 3.695 1.576 3.461 1.00 97.50 71 LEU A C 1
ATOM 554 O O . LEU A 1 71 ? 4.912 1.599 3.291 1.00 97.50 71 LEU A O 1
ATOM 558 N N . HIS A 1 72 ? 3.049 0.469 3.839 1.00 98.31 72 HIS A N 1
ATOM 559 C CA . HIS A 1 72 ? 3.741 -0.735 4.313 1.00 98.31 72 HIS A CA 1
ATOM 560 C C . HIS A 1 72 ? 4.682 -1.375 3.279 1.00 98.31 72 HIS A C 1
ATOM 562 O O . HIS A 1 72 ? 5.707 -1.926 3.668 1.00 98.31 72 HIS A O 1
ATOM 568 N N . GLU A 1 73 ? 4.389 -1.225 1.985 1.00 97.62 73 GLU A N 1
ATOM 569 C CA . GLU A 1 73 ? 5.192 -1.755 0.871 1.00 97.62 73 GLU A CA 1
ATOM 570 C C . GLU A 1 73 ? 5.914 -0.651 0.071 1.00 97.62 73 GLU A C 1
ATOM 572 O O . GLU A 1 73 ? 6.423 -0.885 -1.021 1.00 97.62 73 GLU A O 1
ATOM 577 N N . ILE A 1 74 ? 6.028 0.579 0.598 1.00 97.06 74 ILE A N 1
ATOM 578 C CA . ILE A 1 74 ? 6.650 1.696 -0.146 1.00 97.06 74 ILE A CA 1
ATOM 579 C C . ILE A 1 74 ? 8.104 1.410 -0.563 1.00 97.06 74 ILE A C 1
ATOM 581 O O . ILE A 1 74 ? 8.565 1.902 -1.592 1.00 97.06 74 ILE A O 1
ATOM 585 N N . GLY A 1 75 ? 8.821 0.586 0.208 1.00 96.69 75 GLY A N 1
ATOM 586 C CA . GLY A 1 75 ? 10.194 0.175 -0.098 1.00 96.69 75 GLY A CA 1
ATOM 587 C C . GLY A 1 75 ? 10.317 -0.623 -1.400 1.00 96.69 75 GLY A C 1
ATOM 588 O O . GLY A 1 75 ? 11.345 -0.539 -2.079 1.00 96.69 75 GLY A O 1
ATOM 589 N N . GLU A 1 76 ? 9.256 -1.319 -1.809 1.00 97.81 76 GLU A N 1
ATOM 590 C CA . GLU A 1 76 ? 9.224 -2.130 -3.031 1.00 97.81 76 GLU A CA 1
ATOM 591 C C . GLU A 1 76 ? 9.302 -1.275 -4.301 1.00 97.81 76 GLU A C 1
ATOM 593 O O . GLU A 1 76 ? 9.715 -1.754 -5.355 1.00 97.81 76 GLU A O 1
ATOM 598 N N . ALA A 1 77 ? 9.038 0.033 -4.202 1.00 97.50 77 ALA A N 1
ATOM 599 C CA . ALA A 1 77 ? 9.288 0.979 -5.289 1.00 97.50 77 ALA A CA 1
ATOM 600 C C . ALA A 1 77 ? 10.775 1.048 -5.689 1.00 97.50 77 ALA A C 1
ATOM 602 O O . ALA A 1 77 ? 11.097 1.405 -6.829 1.00 97.50 77 ALA A O 1
ATOM 603 N N . LYS A 1 78 ? 11.681 0.723 -4.754 1.00 96.12 78 LYS A N 1
ATOM 604 C CA . LYS A 1 78 ? 13.132 0.684 -4.977 1.00 96.12 78 LYS A CA 1
ATOM 605 C C . LYS A 1 78 ? 13.653 -0.726 -5.242 1.00 96.12 78 LYS A C 1
ATOM 607 O O . LYS A 1 78 ? 14.518 -0.873 -6.102 1.00 96.12 78 LYS A O 1
ATOM 612 N N . ILE A 1 79 ? 13.178 -1.723 -4.494 1.00 95.50 79 ILE A N 1
ATOM 613 C CA . ILE A 1 79 ? 13.767 -3.076 -4.492 1.00 95.50 79 ILE A CA 1
ATOM 614 C C . ILE A 1 79 ? 12.939 -4.124 -5.254 1.00 95.50 79 ILE A C 1
ATOM 616 O O . ILE A 1 79 ? 13.438 -5.219 -5.495 1.00 95.50 79 ILE A O 1
ATOM 620 N N . GLY A 1 80 ? 11.720 -3.778 -5.678 1.00 96.50 80 GLY A N 1
ATOM 621 C CA . GLY A 1 80 ? 10.728 -4.726 -6.188 1.00 96.50 80 GLY A CA 1
ATOM 622 C C . GLY A 1 80 ? 9.987 -5.463 -5.068 1.00 96.50 80 GLY A C 1
ATOM 623 O O . GLY A 1 80 ? 10.357 -5.367 -3.902 1.00 96.50 80 GLY A O 1
ATOM 624 N N . ASP A 1 81 ? 8.939 -6.198 -5.432 1.00 97.50 81 ASP A N 1
ATOM 625 C CA . ASP A 1 81 ? 8.279 -7.147 -4.531 1.00 97.50 81 ASP A CA 1
ATOM 626 C C . ASP A 1 81 ? 9.119 -8.428 -4.468 1.00 97.50 81 ASP A C 1
ATOM 628 O O . ASP A 1 81 ? 9.402 -9.045 -5.500 1.00 97.50 81 ASP A O 1
ATOM 632 N N . LEU A 1 82 ? 9.550 -8.811 -3.267 1.00 96.00 82 LEU A N 1
ATOM 633 C CA . LEU A 1 82 ? 10.318 -10.031 -3.031 1.00 96.00 82 LEU A CA 1
ATOM 634 C C . LEU A 1 82 ? 9.385 -11.104 -2.462 1.00 96.00 82 LEU A C 1
ATOM 636 O O . LEU A 1 82 ? 9.104 -11.118 -1.264 1.00 96.00 82 LEU A O 1
ATOM 640 N N . HIS A 1 83 ? 8.925 -12.018 -3.320 1.00 95.06 83 HIS A N 1
ATOM 641 C CA . HIS A 1 83 ? 8.138 -13.182 -2.902 1.00 95.06 83 HIS A CA 1
ATOM 642 C C . HIS A 1 83 ? 8.819 -14.020 -1.812 1.00 95.06 83 HIS A C 1
ATOM 644 O O . HIS A 1 83 ? 10.030 -13.961 -1.588 1.00 95.06 83 HIS A O 1
ATOM 650 N N . LEU A 1 84 ? 8.008 -14.837 -1.141 1.00 94.44 84 LEU A N 1
ATOM 651 C CA . LEU A 1 84 ? 8.396 -15.607 0.036 1.00 94.44 84 LEU A CA 1
ATOM 652 C C . LEU A 1 84 ? 9.642 -16.473 -0.200 1.00 94.44 84 LEU A C 1
ATOM 654 O O . LEU A 1 84 ? 10.522 -16.520 0.656 1.00 94.44 84 LEU A O 1
ATOM 658 N N . GLU A 1 85 ? 9.740 -17.103 -1.366 1.00 94.88 85 GLU A N 1
ATOM 659 C CA . GLU A 1 85 ? 10.820 -18.008 -1.755 1.00 94.88 85 GLU A CA 1
ATOM 660 C C . GLU A 1 85 ? 12.155 -17.271 -1.952 1.00 94.88 85 GLU A C 1
ATOM 662 O O . GLU A 1 85 ? 13.215 -17.870 -1.788 1.00 94.88 85 GLU A O 1
ATOM 667 N N . SER A 1 86 ? 12.146 -15.959 -2.228 1.00 93.56 86 SER A N 1
ATOM 668 C CA . SER A 1 86 ? 13.375 -15.152 -2.277 1.00 93.56 86 SER A CA 1
ATOM 669 C C . SER A 1 86 ? 14.069 -15.024 -0.922 1.00 93.56 86 SER A C 1
ATOM 671 O O . SER A 1 86 ? 15.276 -14.787 -0.894 1.00 93.56 86 SER A O 1
ATOM 673 N N . ARG A 1 87 ? 13.345 -15.179 0.193 1.00 90.38 87 ARG A N 1
ATOM 674 C CA . ARG A 1 87 ? 13.891 -14.974 1.547 1.00 90.38 87 ARG A CA 1
ATOM 675 C C . ARG A 1 87 ? 14.967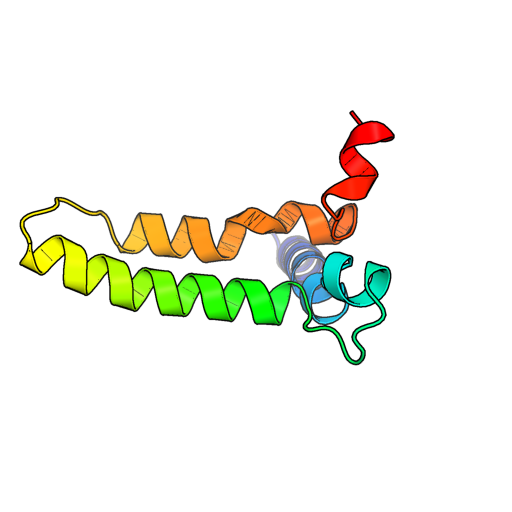 -15.984 1.926 1.00 90.38 87 ARG A C 1
ATOM 677 O O . ARG A 1 87 ? 15.833 -15.671 2.732 1.00 90.38 87 ARG A O 1
ATOM 684 N N . ASP A 1 88 ? 14.953 -17.166 1.316 1.00 92.75 88 ASP A N 1
ATOM 685 C CA . ASP A 1 88 ? 15.992 -18.176 1.541 1.00 92.75 88 ASP A CA 1
ATOM 686 C C . ASP A 1 88 ? 17.331 -17.794 0.881 1.00 92.75 88 ASP A C 1
ATOM 688 O O . ASP A 1 88 ? 18.368 -18.396 1.162 1.00 92.75 88 ASP A O 1
ATOM 692 N N . TYR A 1 89 ? 17.325 -16.772 0.017 1.00 92.25 89 TYR A N 1
ATOM 693 C CA . TYR A 1 89 ? 18.478 -16.338 -0.775 1.00 92.25 89 TYR A CA 1
ATOM 694 C C . TYR A 1 89 ? 18.875 -14.875 -0.524 1.00 92.25 89 TYR A C 1
ATOM 696 O O . TYR A 1 89 ? 19.958 -14.459 -0.940 1.00 92.25 89 TYR A O 1
ATOM 704 N N . ILE A 1 90 ? 18.010 -14.091 0.127 1.00 85.06 90 ILE A N 1
ATOM 705 C CA . ILE A 1 90 ? 18.157 -12.647 0.349 1.00 85.06 90 ILE A CA 1
ATOM 706 C C . ILE A 1 90 ? 17.794 -12.353 1.814 1.00 85.06 90 ILE A C 1
ATOM 708 O O . ILE A 1 90 ? 16.707 -12.718 2.254 1.00 85.06 90 ILE A O 1
ATOM 712 N N . GLY A 1 91 ? 18.739 -11.755 2.552 1.00 67.94 91 GLY A N 1
ATOM 713 C CA . GLY A 1 91 ? 18.740 -11.639 4.022 1.00 67.94 91 GLY A CA 1
ATOM 714 C C . GLY A 1 91 ? 17.692 -10.723 4.641 1.00 67.94 91 GLY A C 1
ATOM 715 O O . GLY A 1 91 ? 17.355 -9.693 4.017 1.00 67.94 91 GLY A O 1
#

Radius of gyration: 15.91 Å; chains: 1; bounding box: 37×42×37 Å

pLDDT: mean 96.65, std 4.13, range [67.94, 98.75]

Foldseek 3Di:
DDPVVVVVLVVLQVLQQVQFQVQCVVVPHPPGGGNQRVLVVQLVVLQVVVVVVVVVVDDDPSVVSSVCSNCVCSCCSPVGNDDPVCVVVPD

Organism: NCBI:txid2052148